Protein AF-A0AA35LI99-F1 (afdb_monomer)

Foldseek 3Di:
DPCPVVVVVLVVLVVVLVVVLVCLLVPQDDDPCSVVSSVVSNVVSVVVSVD

Sequence (51 aa):
MAYGGLAVPITIMSMFWTVVVFGVLWFVPKGPNRDVINTMLVTCAVCCYLF

InterPro domains:
  IPR008389 ATPase, V0 complex, subunit e1/e2 [PF05493] (10-51)
  IPR008389 ATPase, V0 complex, subunit e1/e2 [PTHR12263] (5-51)

pLDDT: mean 81.24, std 8.55, range [51.0, 90.69]

Nearest PDB structures (foldseek):
  7u8r-assembly1_e  TM=8.141E-01  e=1.188E-03  Sus scrofa
  7uzi-assembly1_e  TM=8.743E-01  e=2.380E-03  Rattus norvegicus

Structure (mmCIF, N/CA/C/O backbone):
data_AF-A0AA35LI99-F1
#
_entry.id   AF-A0AA35LI99-F1
#
loop_
_atom_site.group_PDB
_atom_site.id
_atom_site.type_symbol
_atom_site.label_atom_id
_atom_site.label_alt_id
_atom_site.label_comp_id
_atom_site.label_asym_id
_atom_site.label_entity_id
_atom_site.label_seq_id
_atom_site.pdbx_PDB_ins_code
_atom_site.Cartn_x
_atom_site.Cartn_y
_atom_site.Cartn_z
_atom_site.occupancy
_atom_site.B_iso_or_equiv
_atom_site.auth_seq_id
_atom_site.auth_comp_id
_atom_site.auth_asym_id
_atom_site.auth_atom_id
_atom_site.pdbx_PDB_model_num
ATOM 1 N N . MET A 1 1 ? 13.423 -2.859 -27.322 1.00 51.00 1 MET A N 1
ATOM 2 C CA . MET A 1 1 ? 13.001 -3.134 -25.930 1.00 51.00 1 MET A CA 1
ATOM 3 C C . MET A 1 1 ? 12.968 -1.814 -25.162 1.00 51.00 1 MET A C 1
ATOM 5 O O . MET A 1 1 ? 13.960 -1.438 -24.562 1.00 51.00 1 MET A O 1
ATOM 9 N N . ALA A 1 2 ? 11.865 -1.065 -25.252 1.00 51.81 2 ALA A N 1
ATOM 10 C CA . ALA A 1 2 ? 11.739 0.289 -24.686 1.00 51.81 2 ALA A CA 1
ATOM 11 C C . ALA A 1 2 ? 11.177 0.311 -23.247 1.00 51.81 2 ALA A C 1
ATOM 13 O O . ALA A 1 2 ? 10.951 1.374 -22.682 1.00 51.81 2 ALA A O 1
ATOM 14 N N . TYR A 1 3 ? 10.961 -0.859 -22.638 1.00 57.41 3 TYR A N 1
ATOM 15 C CA . TYR A 1 3 ? 10.374 -0.966 -21.302 1.00 57.41 3 TYR A CA 1
ATOM 16 C C . TYR A 1 3 ? 11.377 -0.738 -20.167 1.00 57.41 3 TYR A C 1
ATOM 18 O O . TYR A 1 3 ? 10.945 -0.528 -19.047 1.00 57.41 3 TYR A O 1
ATOM 26 N N . GLY A 1 4 ? 12.694 -0.729 -20.407 1.00 63.34 4 GLY A N 1
ATOM 27 C CA . GLY A 1 4 ? 13.689 -0.674 -19.322 1.00 63.34 4 GLY A CA 1
ATOM 28 C C . GLY A 1 4 ? 13.568 0.548 -18.399 1.00 63.34 4 GLY A C 1
ATOM 29 O O . GLY A 1 4 ? 13.707 0.408 -17.189 1.00 63.34 4 GLY A O 1
ATOM 30 N N . GLY A 1 5 ? 13.246 1.726 -18.947 1.00 71.62 5 GLY A N 1
ATOM 31 C CA . GLY A 1 5 ? 13.143 2.970 -18.169 1.00 71.62 5 GLY A CA 1
ATOM 32 C C . GLY A 1 5 ? 11.844 3.126 -17.369 1.00 71.62 5 GLY A C 1
ATOM 33 O O . GLY A 1 5 ? 11.848 3.779 -16.333 1.00 71.62 5 GLY A O 1
ATOM 34 N N . LEU A 1 6 ? 10.746 2.507 -17.821 1.00 74.31 6 LEU A N 1
ATOM 35 C CA . LEU A 1 6 ? 9.428 2.584 -17.171 1.00 74.31 6 LEU A CA 1
ATOM 36 C C . LEU A 1 6 ? 9.091 1.322 -16.364 1.00 74.31 6 LEU A C 1
ATOM 38 O O . LEU A 1 6 ? 8.362 1.393 -15.380 1.00 74.31 6 LEU A O 1
ATOM 42 N N . ALA A 1 7 ? 9.652 0.167 -16.720 1.00 81.25 7 ALA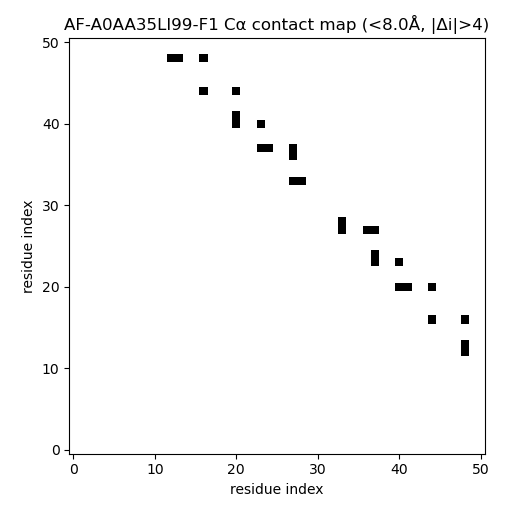 A N 1
ATOM 43 C CA . ALA A 1 7 ? 9.426 -1.085 -16.005 1.00 81.25 7 ALA A CA 1
ATOM 44 C C . ALA A 1 7 ? 9.946 -1.013 -14.570 1.00 81.25 7 ALA A C 1
ATOM 46 O O . ALA A 1 7 ? 9.282 -1.504 -13.663 1.00 81.25 7 ALA A O 1
ATOM 47 N N . VAL A 1 8 ? 11.096 -0.370 -14.351 1.00 81.25 8 VAL A N 1
ATOM 48 C CA . VAL A 1 8 ? 11.676 -0.196 -13.013 1.00 81.25 8 VAL A CA 1
ATOM 49 C C . VAL A 1 8 ? 10.743 0.608 -12.090 1.00 81.25 8 VAL A C 1
ATOM 51 O O . VAL A 1 8 ? 10.356 0.063 -11.055 1.00 81.25 8 VAL A O 1
ATOM 54 N N . PRO A 1 9 ? 10.301 1.837 -12.431 1.00 83.88 9 PRO A N 1
ATOM 55 C CA . PRO A 1 9 ? 9.405 2.598 -11.559 1.00 83.88 9 PRO A CA 1
ATOM 56 C C . PRO A 1 9 ? 8.030 1.941 -11.387 1.00 83.88 9 PRO A C 1
ATOM 58 O O . PRO A 1 9 ? 7.521 1.913 -10.269 1.00 83.88 9 PRO A O 1
ATOM 61 N N . ILE A 1 10 ? 7.456 1.346 -12.441 1.00 83.81 10 ILE A N 1
ATOM 62 C CA . ILE A 1 10 ? 6.163 0.643 -12.352 1.00 83.81 10 ILE A CA 1
ATOM 63 C C . ILE A 1 10 ? 6.262 -0.558 -11.403 1.00 83.81 10 ILE A C 1
ATOM 65 O O . ILE A 1 10 ? 5.394 -0.749 -10.553 1.00 83.81 10 ILE A O 1
ATOM 69 N N . THR A 1 11 ? 7.341 -1.341 -11.499 1.00 85.44 11 THR A N 1
ATOM 70 C CA . THR A 1 11 ? 7.554 -2.512 -10.635 1.00 85.44 11 THR A CA 1
ATOM 71 C C . THR A 1 11 ? 7.736 -2.096 -9.177 1.00 85.44 11 THR A C 1
ATOM 73 O O . THR A 1 11 ? 7.121 -2.692 -8.295 1.00 85.44 11 THR A O 1
ATOM 76 N N . ILE A 1 12 ? 8.528 -1.051 -8.906 1.00 86.50 12 ILE A N 1
ATOM 77 C CA . ILE A 1 12 ? 8.760 -0.559 -7.540 1.00 86.50 12 ILE A CA 1
ATOM 78 C C . ILE A 1 12 ? 7.460 -0.027 -6.927 1.00 86.50 12 ILE A C 1
ATOM 80 O O . ILE A 1 12 ? 7.121 -0.407 -5.807 1.00 86.50 12 ILE A O 1
ATOM 84 N N . MET A 1 13 ? 6.706 0.796 -7.661 1.00 83.62 13 MET A N 1
ATOM 85 C CA . MET A 1 13 ? 5.442 1.348 -7.167 1.00 83.62 13 MET A CA 1
ATOM 86 C C . MET A 1 13 ? 4.388 0.260 -6.943 1.00 83.62 13 MET A C 1
ATOM 88 O O . MET A 1 13 ? 3.719 0.269 -5.913 1.00 83.62 13 MET A O 1
ATOM 92 N N . SER A 1 14 ? 4.289 -0.729 -7.839 1.00 83.56 14 SER A N 1
ATOM 93 C CA . SER A 1 14 ? 3.392 -1.882 -7.665 1.00 83.56 14 SER A CA 1
ATOM 94 C C . SER A 1 14 ? 3.732 -2.692 -6.416 1.00 83.56 14 SER A C 1
ATOM 96 O O . SER A 1 14 ? 2.851 -2.998 -5.613 1.00 83.56 14 SER A O 1
ATOM 98 N N . MET A 1 15 ? 5.009 -3.035 -6.225 1.00 86.62 15 MET A N 1
ATOM 99 C CA . MET A 1 15 ? 5.452 -3.821 -5.071 1.00 86.62 15 MET A CA 1
ATOM 100 C C . MET A 1 15 ? 5.229 -3.057 -3.763 1.00 86.62 15 MET A C 1
ATOM 102 O O . MET A 1 15 ? 4.701 -3.623 -2.808 1.00 86.62 15 MET A O 1
ATOM 106 N N . PHE A 1 16 ? 5.565 -1.765 -3.737 1.00 86.50 16 PHE A N 1
ATOM 107 C CA . PHE A 1 16 ? 5.364 -0.907 -2.572 1.00 86.50 16 PHE A CA 1
ATOM 108 C C . PHE A 1 16 ? 3.888 -0.856 -2.162 1.00 86.50 16 PHE A C 1
ATOM 110 O O . PHE A 1 16 ? 3.555 -1.175 -1.021 1.00 86.50 16 PHE A O 1
ATOM 117 N N . TRP A 1 17 ? 2.985 -0.554 -3.097 1.00 81.12 17 TRP A N 1
ATOM 118 C CA . TRP A 1 17 ? 1.558 -0.453 -2.795 1.00 81.12 17 TRP A CA 1
ATOM 119 C C . TRP A 1 17 ? 0.912 -1.796 -2.452 1.00 81.12 17 TRP A C 1
ATOM 121 O O . TRP A 1 17 ? 0.056 -1.846 -1.572 1.00 81.12 17 TRP A O 1
ATOM 131 N N . THR A 1 18 ? 1.354 -2.898 -3.063 1.00 83.50 18 THR A N 1
ATOM 132 C CA . THR A 1 18 ? 0.849 -4.242 -2.731 1.00 83.50 18 THR A CA 1
ATOM 133 C C . THR A 1 18 ? 1.201 -4.624 -1.292 1.00 83.50 18 THR A C 1
ATOM 135 O O . THR A 1 18 ? 0.351 -5.123 -0.553 1.00 83.50 18 THR A O 1
ATOM 138 N N . VAL A 1 19 ? 2.436 -4.340 -0.863 1.00 86.50 19 VAL A N 1
ATOM 139 C CA . VAL A 1 19 ? 2.882 -4.583 0.516 1.00 86.50 19 VAL A CA 1
ATOM 140 C C . VAL A 1 19 ? 2.148 -3.671 1.498 1.00 86.50 19 VAL A C 1
ATOM 142 O O . VAL A 1 19 ? 1.719 -4.139 2.551 1.00 86.50 19 VAL A O 1
ATOM 145 N N . VAL A 1 20 ? 1.950 -2.396 1.152 1.00 84.06 20 VAL A N 1
ATOM 146 C CA . VAL A 1 20 ? 1.197 -1.443 1.981 1.00 84.06 20 VAL A CA 1
ATOM 147 C C . VAL A 1 20 ? -0.253 -1.895 2.156 1.00 84.06 20 VAL A C 1
ATOM 149 O O . VAL A 1 20 ? -0.722 -1.970 3.287 1.00 84.06 20 VAL A O 1
ATOM 152 N N . VAL A 1 21 ? -0.952 -2.268 1.080 1.00 81.31 21 VAL A N 1
ATOM 153 C CA . VAL A 1 21 ? -2.340 -2.757 1.149 1.00 81.31 21 VAL A CA 1
ATOM 154 C C . VAL A 1 21 ? -2.432 -4.024 1.996 1.00 81.31 21 VAL A C 1
ATOM 156 O O . VAL A 1 21 ? -3.291 -4.114 2.874 1.00 81.31 21 VAL A O 1
ATOM 159 N N . PHE A 1 22 ? -1.520 -4.976 1.789 1.00 83.75 22 PHE A N 1
ATOM 160 C CA . PHE A 1 22 ? -1.478 -6.213 2.566 1.00 83.75 22 PHE A CA 1
ATOM 161 C C . PHE A 1 22 ? -1.210 -5.956 4.056 1.00 83.75 22 PHE A C 1
ATOM 163 O O . PHE A 1 22 ? -1.888 -6.516 4.918 1.00 83.75 22 PHE A O 1
ATOM 170 N N . GLY A 1 23 ? -0.264 -5.067 4.367 1.00 84.12 23 GLY A N 1
ATOM 171 C CA . GLY A 1 23 ? 0.038 -4.664 5.736 1.00 84.12 23 GLY A CA 1
ATOM 172 C C . GLY A 1 23 ? -1.156 -3.985 6.400 1.00 84.12 23 GLY A C 1
ATOM 173 O O . GLY A 1 23 ? -1.571 -4.379 7.485 1.00 84.12 23 GLY A O 1
ATOM 174 N N . VAL A 1 24 ? -1.769 -3.011 5.734 1.00 79.00 24 VAL A N 1
ATOM 175 C CA . VAL A 1 24 ? -2.912 -2.269 6.275 1.00 79.00 24 VAL A CA 1
ATOM 176 C C . VAL A 1 24 ? -4.101 -3.193 6.562 1.00 79.00 24 VAL A C 1
ATOM 178 O O . VAL A 1 24 ? -4.651 -3.152 7.659 1.00 79.00 24 VAL A O 1
ATOM 181 N N . LEU A 1 25 ? -4.436 -4.101 5.643 1.00 78.19 25 LEU A N 1
ATOM 182 C CA . LEU A 1 25 ? -5.472 -5.126 5.842 1.00 78.19 25 LEU A CA 1
ATOM 183 C C . LEU A 1 25 ? -5.257 -5.967 7.111 1.00 78.19 25 LEU A C 1
ATOM 185 O O . LEU A 1 25 ? -6.219 -6.340 7.799 1.00 78.19 25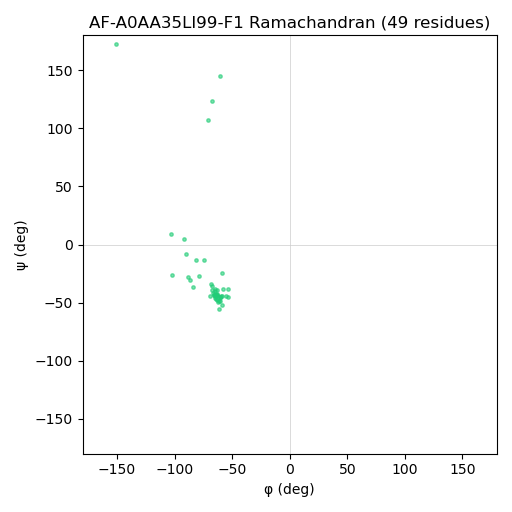 LEU A O 1
ATOM 189 N N . TRP A 1 26 ? -3.995 -6.277 7.411 1.00 82.06 26 TRP A N 1
ATOM 190 C CA . TRP A 1 26 ? -3.602 -7.129 8.528 1.00 82.06 26 TRP A CA 1
ATOM 191 C C . TRP A 1 26 ? -3.502 -6.373 9.859 1.00 82.06 26 TRP A C 1
ATOM 193 O O . TRP A 1 26 ? -3.871 -6.912 10.902 1.00 82.06 26 TRP A O 1
ATOM 203 N N . PHE A 1 27 ? -3.032 -5.124 9.830 1.00 81.94 27 PHE A N 1
ATOM 204 C CA . PHE A 1 27 ? -2.761 -4.318 11.024 1.00 81.94 27 PHE A CA 1
ATOM 205 C C . PHE A 1 27 ? -3.953 -3.480 11.514 1.00 81.94 27 PHE A C 1
ATOM 207 O O . PHE A 1 27 ? -3.879 -2.925 12.611 1.00 81.94 27 PHE A O 1
ATOM 214 N N . VAL A 1 28 ? -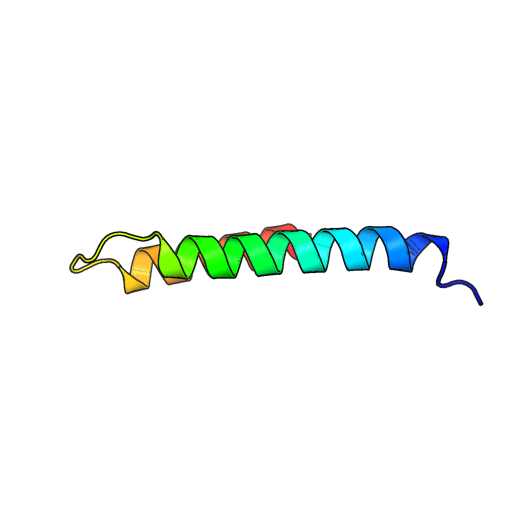5.063 -3.391 10.768 1.00 82.19 28 VAL A N 1
ATOM 215 C CA . VAL A 1 28 ? -6.250 -2.654 11.242 1.00 82.19 28 VAL A CA 1
ATOM 216 C C . VAL A 1 28 ? -6.890 -3.374 12.446 1.00 82.19 28 VAL A C 1
ATOM 218 O O . VAL A 1 28 ? -7.286 -4.543 12.330 1.00 82.19 28 VAL A O 1
ATOM 221 N N . PRO A 1 29 ? -7.041 -2.688 13.599 1.00 81.62 29 PRO A N 1
ATOM 222 C CA . PRO A 1 29 ? -7.605 -3.268 14.813 1.00 81.62 29 PRO A CA 1
ATOM 223 C C . PRO A 1 29 ? -9.048 -3.746 14.609 1.00 81.62 29 PRO A C 1
ATOM 225 O O . PRO A 1 29 ? -9.837 -3.163 13.861 1.00 81.62 29 PRO A O 1
ATOM 228 N N . LYS A 1 30 ? -9.404 -4.842 15.287 1.00 80.38 30 LYS A N 1
ATOM 229 C CA . LYS A 1 30 ? -10.740 -5.448 15.211 1.00 80.38 30 LYS A CA 1
ATOM 230 C C . LYS A 1 30 ? -11.752 -4.553 15.928 1.00 80.38 30 LYS A C 1
ATOM 232 O O . LYS A 1 30 ? -11.767 -4.492 17.152 1.00 80.38 30 LYS A O 1
ATOM 237 N N . GLY 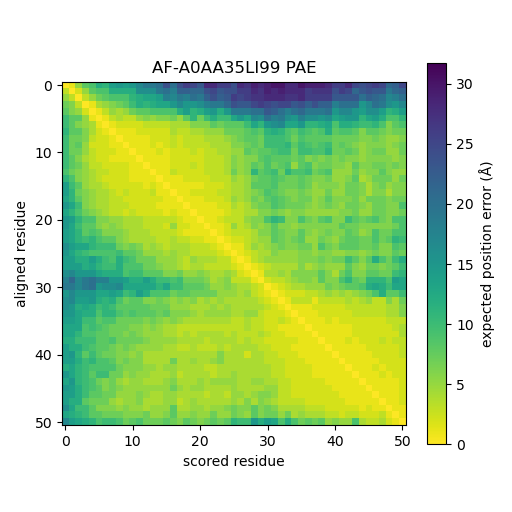A 1 31 ? -12.597 -3.884 15.148 1.00 85.88 31 GLY A N 1
ATOM 238 C CA . GLY A 1 31 ? -13.702 -3.062 15.630 1.00 85.88 31 GLY A CA 1
ATOM 239 C C . GLY A 1 31 ? -14.861 -3.017 14.626 1.00 85.88 31 GLY A C 1
ATOM 240 O O . GLY A 1 31 ? -14.705 -3.498 13.500 1.00 85.88 31 GLY A O 1
ATOM 241 N N . PRO A 1 32 ? -16.009 -2.421 14.999 1.00 90.69 32 PRO A N 1
ATOM 242 C CA . PRO A 1 32 ? -17.216 -2.378 14.163 1.00 90.69 32 PRO A CA 1
ATOM 243 C C . PRO A 1 32 ? -16.998 -1.704 12.799 1.00 90.69 32 PRO A C 1
ATOM 245 O O . PRO A 1 32 ? -17.699 -1.989 11.836 1.00 90.69 32 PRO A O 1
ATOM 248 N N . ASN A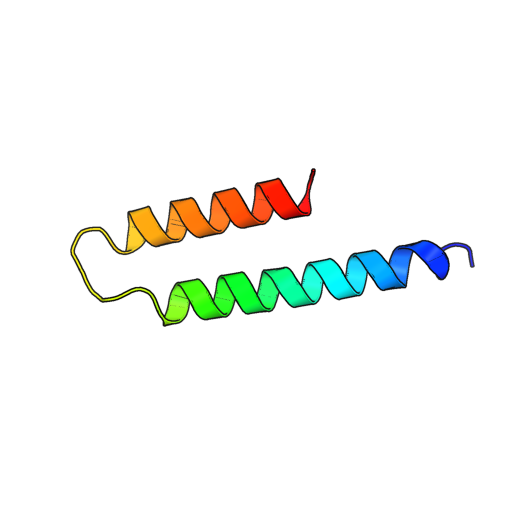 1 33 ? -15.991 -0.834 12.709 1.00 88.62 33 ASN A N 1
ATOM 249 C CA . ASN A 1 33 ? -15.688 -0.014 11.538 1.00 88.62 33 ASN A CA 1
ATOM 250 C C . ASN A 1 33 ? -14.499 -0.549 10.719 1.00 88.62 33 ASN A C 1
ATOM 252 O O . ASN A 1 33 ? -14.015 0.148 9.827 1.00 88.62 33 ASN A O 1
ATOM 256 N N . ARG A 1 34 ? -13.998 -1.760 11.014 1.00 84.44 34 ARG A N 1
ATOM 257 C CA . ARG A 1 34 ? -12.792 -2.317 10.373 1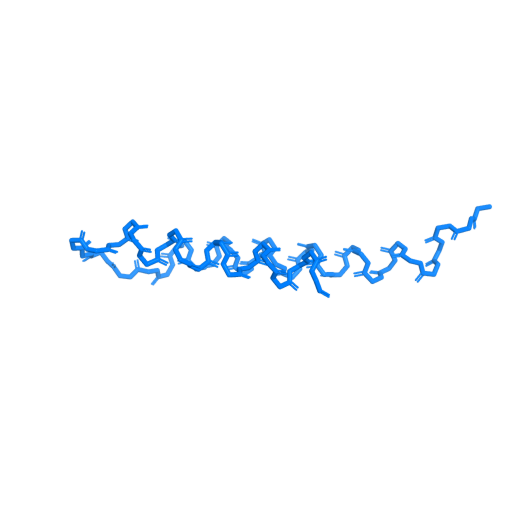.00 84.44 34 ARG A CA 1
ATOM 258 C C . ARG A 1 34 ? -12.899 -2.342 8.848 1.00 84.44 34 ARG A C 1
ATOM 260 O O . ARG A 1 34 ? -11.954 -1.952 8.171 1.00 84.44 34 ARG A O 1
ATOM 267 N N . ASP A 1 35 ? -14.044 -2.759 8.320 1.00 85.81 35 ASP A N 1
ATOM 268 C CA . ASP A 1 35 ? -14.259 -2.872 6.873 1.00 85.81 35 ASP A CA 1
ATOM 269 C C . ASP A 1 35 ? -14.278 -1.504 6.171 1.00 85.81 35 ASP A C 1
ATOM 271 O O . ASP A 1 35 ? -13.726 -1.336 5.086 1.00 85.81 35 ASP A O 1
ATOM 275 N N . VAL A 1 36 ? -14.825 -0.484 6.835 1.00 90.38 36 VAL A N 1
ATOM 276 C CA . VAL A 1 36 ? -14.879 0.892 6.313 1.00 90.38 36 VAL A CA 1
ATOM 277 C C . VAL A 1 36 ? -13.485 1.519 6.259 1.00 90.38 36 VAL A C 1
ATOM 279 O O . VAL A 1 36 ? -13.106 2.125 5.261 1.00 90.38 36 VAL A O 1
ATOM 282 N N . ILE A 1 37 ? -12.690 1.344 7.316 1.00 88.81 37 ILE A N 1
ATOM 283 C CA . ILE A 1 37 ? -11.304 1.836 7.360 1.00 88.81 37 ILE A CA 1
ATOM 284 C C . ILE A 1 37 ? -10.467 1.135 6.288 1.00 88.81 37 ILE A C 1
ATOM 286 O O . ILE A 1 37 ? -9.686 1.766 5.576 1.00 88.81 37 ILE A O 1
ATOM 290 N N . ASN A 1 38 ? -10.664 -0.173 6.149 1.00 86.81 38 ASN A N 1
ATOM 291 C CA . ASN A 1 38 ? -9.943 -0.975 5.185 1.00 86.81 38 ASN A CA 1
ATOM 292 C C . ASN A 1 38 ? -10.281 -0.594 3.738 1.00 86.81 38 ASN A C 1
ATOM 294 O O . ASN A 1 38 ? -9.383 -0.448 2.915 1.00 86.81 38 ASN A O 1
ATOM 298 N N . THR A 1 39 ? -11.562 -0.375 3.437 1.00 88.31 39 THR A N 1
ATOM 299 C CA . THR A 1 39 ? -11.982 0.091 2.112 1.00 88.31 39 THR A CA 1
ATOM 300 C C . THR A 1 39 ? -11.418 1.475 1.814 1.00 88.31 39 THR A C 1
ATOM 302 O O . THR A 1 39 ? -10.782 1.608 0.779 1.0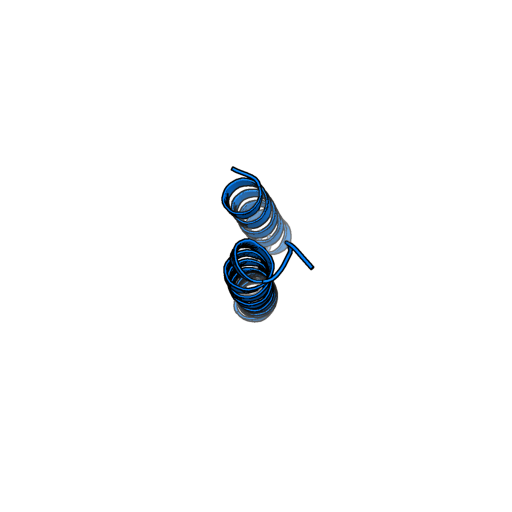0 88.31 39 THR A O 1
ATOM 305 N N . MET A 1 40 ? -11.511 2.457 2.723 1.00 89.19 40 MET A N 1
ATOM 306 C CA . MET A 1 40 ? -10.899 3.788 2.537 1.00 89.19 40 MET A CA 1
ATOM 307 C C . MET A 1 40 ? -9.400 3.731 2.216 1.00 89.19 40 MET A C 1
ATOM 309 O O . MET A 1 40 ? -8.936 4.436 1.319 1.00 89.19 40 MET A O 1
ATOM 313 N N . LEU A 1 41 ? -8.639 2.907 2.942 1.00 86.50 41 LEU A N 1
ATOM 314 C CA . LEU A 1 41 ? -7.198 2.766 2.724 1.00 86.50 41 LEU A CA 1
ATOM 315 C C . LEU A 1 41 ? -6.885 2.111 1.375 1.00 86.50 41 LEU A C 1
ATOM 317 O O . LEU A 1 41 ? -5.971 2.560 0.688 1.00 86.50 41 LEU A O 1
ATOM 321 N N . VAL A 1 42 ? -7.669 1.108 0.965 1.00 85.19 42 VAL A N 1
ATOM 322 C CA . VAL A 1 42 ? -7.537 0.474 -0.354 1.00 85.19 42 VAL A CA 1
ATOM 323 C C . VAL A 1 42 ? -7.871 1.459 -1.476 1.00 85.19 42 VAL A C 1
ATOM 325 O O . VAL A 1 42 ? -7.098 1.560 -2.426 1.00 85.19 42 VAL A O 1
ATOM 328 N N . THR A 1 43 ? -8.965 2.224 -1.388 1.00 87.19 43 THR A N 1
ATOM 329 C CA . THR A 1 43 ? -9.303 3.201 -2.438 1.00 87.19 43 THR A CA 1
ATOM 330 C C . THR A 1 43 ? -8.257 4.303 -2.528 1.00 87.19 43 THR A C 1
ATOM 332 O O . THR A 1 43 ? -7.841 4.645 -3.629 1.00 87.19 43 THR A O 1
ATOM 335 N N . CYS A 1 44 ? -7.788 4.824 -1.391 1.00 87.00 44 CYS A N 1
ATOM 336 C CA . CYS A 1 44 ? -6.730 5.834 -1.362 1.00 87.00 44 CYS A CA 1
ATOM 337 C C . CYS A 1 44 ? -5.447 5.307 -2.025 1.00 87.00 44 CYS A C 1
ATOM 339 O O . CYS A 1 44 ? -4.871 5.974 -2.881 1.00 87.00 44 CYS A O 1
ATOM 341 N N . ALA A 1 45 ? -5.066 4.064 -1.715 1.00 81.62 45 ALA A N 1
ATOM 342 C CA . ALA A 1 45 ? -3.910 3.404 -2.305 1.00 81.62 45 ALA A CA 1
ATOM 343 C C . ALA A 1 45 ? -3.993 3.256 -3.826 1.00 81.62 45 ALA A C 1
ATOM 345 O O . ALA A 1 45 ? -3.030 3.536 -4.536 1.00 81.62 45 ALA A O 1
ATOM 346 N N . VAL A 1 46 ? -5.156 2.849 -4.334 1.00 82.94 46 VAL A N 1
ATOM 347 C CA . VAL A 1 46 ? -5.385 2.706 -5.776 1.00 82.94 46 VAL A CA 1
ATOM 348 C C . VAL A 1 46 ? -5.338 4.067 -6.469 1.00 82.94 46 VAL A C 1
ATOM 350 O O . VAL A 1 46 ? -4.690 4.195 -7.504 1.00 82.94 46 VAL A O 1
ATOM 353 N N . CYS A 1 47 ? -5.961 5.097 -5.891 1.00 83.94 47 CYS A N 1
ATOM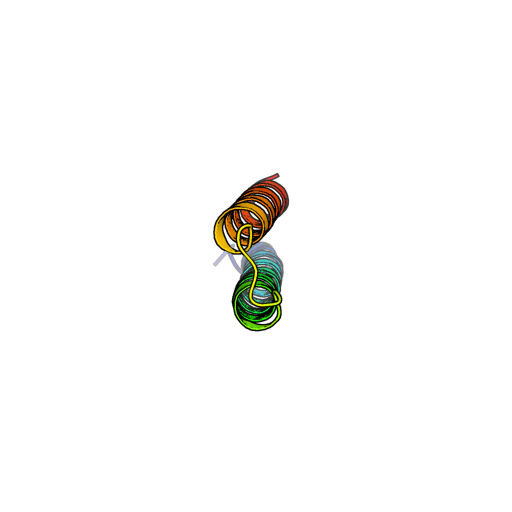 354 C CA . CYS A 1 47 ? -5.924 6.452 -6.441 1.00 83.94 47 CYS A CA 1
ATOM 355 C C . CYS A 1 47 ? -4.489 6.993 -6.522 1.00 83.94 47 CYS A C 1
ATOM 357 O O . CYS A 1 47 ? -4.100 7.506 -7.564 1.00 83.94 47 CYS A O 1
ATOM 359 N N . CYS A 1 48 ? -3.693 6.827 -5.463 1.00 82.06 48 CYS A N 1
ATOM 360 C CA . CYS A 1 48 ? -2.300 7.282 -5.413 1.00 82.06 48 CYS A CA 1
ATOM 361 C C . CYS A 1 48 ? -1.320 6.422 -6.231 1.00 82.06 48 CYS A C 1
ATOM 363 O O . CYS A 1 48 ? -0.174 6.818 -6.416 1.00 82.06 48 CYS A O 1
ATOM 365 N N . TYR A 1 49 ? -1.726 5.229 -6.670 1.00 77.44 49 TYR A N 1
ATOM 366 C CA . TYR A 1 49 ? -0.958 4.423 -7.620 1.00 77.44 49 TYR A CA 1
ATOM 367 C C . TYR A 1 49 ? -1.267 4.795 -9.080 1.00 77.44 49 TYR A C 1
ATOM 369 O O . TYR A 1 49 ? -0.406 4.653 -9.946 1.00 77.44 49 TYR A O 1
ATOM 377 N N . LEU A 1 50 ? -2.498 5.239 -9.362 1.00 76.94 50 LEU A N 1
ATOM 378 C CA . LEU A 1 50 ? -2.972 5.550 -10.714 1.00 76.94 50 LEU A CA 1
ATOM 379 C C . LEU A 1 50 ? -2.708 7.000 -11.162 1.00 76.94 50 LEU A C 1
ATOM 381 O O . LEU A 1 50 ? -2.603 7.220 -12.369 1.00 76.94 50 LEU A O 1
ATOM 385 N N . PHE A 1 51 ? -2.641 7.959 -10.232 1.00 72.00 51 PHE A N 1
ATOM 386 C CA . PHE A 1 51 ? -2.386 9.390 -10.472 1.00 72.00 51 PHE A CA 1
ATOM 387 C C . PHE A 1 51 ? -1.004 9.806 -9.970 1.00 72.00 51 PHE A C 1
ATOM 389 O O . PHE A 1 51 ? -0.348 10.596 -10.686 1.00 72.00 51 PHE A O 1
#

Organism: NCBI:txid74358

Mean predicted aligned error: 6.77 Å

Radius of gyration: 14.1 Å; Cα contacts (8 Å, |Δi|>4): 14; chains: 1; bounding box: 31×16×42 Å

Secondary structure (DSSP, 8-state):
---HHHHHHHHHHHHHHHHHHHHHHHHS-SSTTHHHHHHHHHHHHHHHHH-

Solvent-accessible surface area (backbone atoms only — not comparable to full-atom values): 3089 Å² to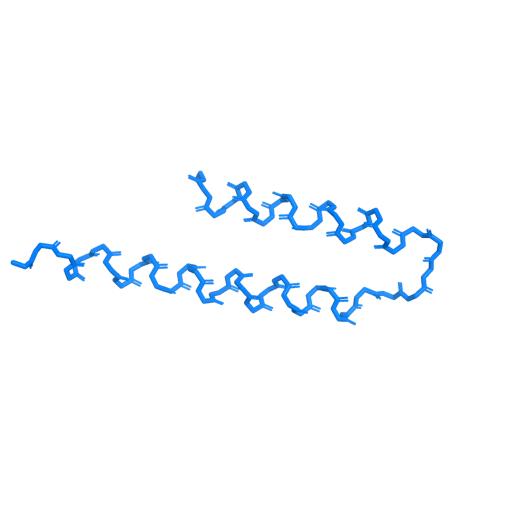tal; per-residue (Å²): 132,84,51,73,80,54,49,53,59,51,50,52,52,51,52,51,52,52,52,49,50,54,47,52,66,69,68,57,67,95,53,98,56,41,67,60,55,46,48,54,53,48,52,51,52,52,53,70,70,76,109